Protein AF-A0A454CPF4-F1 (afdb_monomer_lite)

InterPro domains:
  IPR003869 Polysaccharide biosynthesis protein, CapD-like domain [PF02719] (1-145)
  IPR036291 NAD(P)-binding domain superfamily [SSF51735] (8-129)
  IPR051203 Polysaccharide Synthase-Related Protein [PTHR43318] (1-144)

Secondary structure (DSSP, 8-state):
----GGGGSSHHHHHHHHIIIIIHHHHHHHHHHHTT-SEEEEEEEGGGSS-SSHHHHHHHHHHHHHHHHTTTSEEEEEEESEETT-TTSHHHHHHHHHHTTPPP---SS----EE-HHHHHHHHHHHHHH--TT-EE-----GGG--

Structure (mmCIF, N/CA/C/O backbone):
data_AF-A0A454CPF4-F1
#
_entry.id   AF-A0A454CPF4-F1
#
loop_
_atom_site.group_PDB
_atom_site.id
_atom_site.type_symbol
_atom_site.label_atom_id
_atom_site.label_alt_id
_atom_site.label_comp_id
_atom_site.label_asym_id
_atom_site.label_entity_id
_atom_site.label_seq_id
_atom_site.pdbx_PDB_ins_code
_atom_site.Cartn_x
_atom_site.Cartn_y
_atom_site.Cartn_z
_atom_site.occupancy
_atom_site.B_iso_or_equiv
_atom_site.auth_seq_id
_atom_site.auth_comp_id
_atom_site.auth_asym_id
_atom_site.auth_atom_id
_atom_site.pdbx_PDB_model_num
ATOM 1 N N . ALA A 1 1 ? 1.697 -6.447 1.297 1.00 86.25 1 ALA A N 1
ATOM 2 C CA . ALA A 1 1 ? 0.742 -6.067 0.232 1.00 86.25 1 ALA A CA 1
ATOM 3 C C . ALA A 1 1 ? 1.248 -6.553 -1.122 1.00 86.25 1 ALA A C 1
ATOM 5 O O . ALA A 1 1 ? 2.451 -6.476 -1.365 1.00 86.25 1 ALA A O 1
ATOM 6 N N . LEU A 1 2 ? 0.360 -7.013 -2.005 1.00 88.69 2 LEU A N 1
ATOM 7 C CA . LEU A 1 2 ? 0.678 -7.155 -3.431 1.00 88.69 2 LEU A CA 1
ATOM 8 C C . LEU A 1 2 ? 0.500 -5.779 -4.086 1.00 88.69 2 LEU A C 1
ATOM 10 O O . LEU A 1 2 ? -0.602 -5.238 -4.096 1.00 88.69 2 LEU A O 1
ATOM 14 N N . LYS A 1 3 ? 1.607 -5.196 -4.568 1.00 85.88 3 LYS A N 1
ATOM 15 C CA . LYS A 1 3 ? 1.679 -3.786 -5.004 1.00 85.88 3 LYS A CA 1
ATOM 16 C C . LYS A 1 3 ? 1.918 -3.580 -6.502 1.00 85.88 3 LYS A C 1
ATOM 18 O O . LYS A 1 3 ? 1.866 -2.451 -6.981 1.00 85.88 3 LYS A O 1
ATOM 23 N N . HIS A 1 4 ? 2.236 -4.638 -7.245 1.00 86.88 4 HIS A N 1
ATOM 24 C CA . HIS A 1 4 ? 2.525 -4.517 -8.671 1.00 86.88 4 HIS A CA 1
ATOM 25 C C . HIS A 1 4 ? 1.242 -4.650 -9.489 1.00 86.88 4 HIS A C 1
ATOM 27 O O . HIS A 1 4 ? 0.570 -5.667 -9.397 1.00 86.88 4 HIS A O 1
ATOM 33 N N . VAL A 1 5 ? 0.959 -3.682 -10.363 1.00 85.38 5 VAL A N 1
ATOM 34 C CA . VAL A 1 5 ? -0.205 -3.714 -11.278 1.00 85.38 5 VAL A CA 1
ATOM 35 C C . VAL A 1 5 ? -0.201 -4.967 -12.166 1.00 85.38 5 VAL A C 1
ATOM 37 O O . VAL A 1 5 ? -1.233 -5.551 -12.452 1.00 85.38 5 VAL A O 1
ATOM 40 N N . ARG A 1 6 ? 0.979 -5.486 -12.524 1.00 89.00 6 ARG A N 1
ATOM 41 C CA . ARG A 1 6 ? 1.099 -6.746 -13.281 1.00 89.00 6 ARG A CA 1
ATOM 42 C C . ARG A 1 6 ? 0.583 -7.989 -12.541 1.00 89.00 6 ARG A C 1
ATOM 44 O O . ARG A 1 6 ? 0.570 -9.058 -13.132 1.00 89.00 6 ARG A O 1
ATOM 51 N N . SER A 1 7 ? 0.240 -7.888 -11.260 1.00 89.94 7 SER A N 1
ATOM 52 C CA . SER A 1 7 ? -0.391 -8.978 -10.508 1.00 89.94 7 SER A CA 1
ATOM 53 C C . SER A 1 7 ? -1.854 -9.208 -10.913 1.00 89.94 7 SER A C 1
ATOM 55 O O . SER A 1 7 ? -2.468 -10.147 -10.431 1.00 89.94 7 SER A O 1
ATOM 57 N N . GLU A 1 8 ? -2.388 -8.389 -11.819 1.00 90.06 8 GLU A N 1
ATOM 58 C CA . GLU A 1 8 ? -3.730 -8.515 -12.406 1.00 90.06 8 GLU A CA 1
ATOM 59 C C . GLU A 1 8 ? -3.775 -9.468 -13.609 1.00 90.06 8 GLU A C 1
ATOM 61 O O . GLU A 1 8 ? -4.824 -9.661 -14.210 1.00 90.06 8 GLU A O 1
ATOM 66 N N . LYS A 1 9 ? -2.628 -10.047 -13.984 1.00 91.38 9 LYS A N 1
ATOM 67 C CA . LYS A 1 9 ? -2.467 -10.878 -15.184 1.00 91.38 9 LYS A CA 1
ATOM 68 C C . LYS A 1 9 ? -3.344 -12.125 -15.210 1.00 91.38 9 LYS A C 1
ATOM 70 O O . LYS A 1 9 ? -3.707 -12.572 -16.291 1.00 91.38 9 LYS A O 1
ATOM 75 N N . ASP A 1 10 ? -3.609 -12.715 -14.053 1.00 94.88 10 ASP A N 1
ATOM 76 C CA . ASP A 1 10 ? -4.309 -13.986 -13.938 1.00 94.88 10 ASP A CA 1
ATOM 77 C C . ASP A 1 10 ? -5.212 -13.992 -12.694 1.00 94.88 10 ASP A C 1
ATOM 79 O O . ASP A 1 10 ? -4.915 -13.305 -11.707 1.00 94.88 10 ASP A O 1
ATOM 83 N N . PRO A 1 11 ? -6.318 -14.757 -12.721 1.00 95.06 11 PRO A N 1
ATOM 84 C CA . PRO A 1 11 ? -7.296 -14.749 -11.639 1.00 95.06 11 PRO A CA 1
ATOM 85 C C . PRO A 1 11 ? -6.732 -15.275 -10.313 1.00 95.06 11 PRO A C 1
ATOM 87 O O . PRO A 1 11 ? -7.201 -14.863 -9.256 1.00 95.06 11 PRO A O 1
ATOM 90 N N . TYR A 1 12 ? -5.708 -16.134 -10.332 1.00 96.31 12 TYR A N 1
ATOM 91 C CA . TYR A 1 12 ? -5.127 -16.700 -9.114 1.00 96.31 12 TYR A CA 1
ATOM 92 C C . TYR A 1 12 ? -4.287 -15.661 -8.368 1.00 96.31 12 TYR A C 1
ATOM 94 O O . TYR A 1 12 ? -4.447 -15.463 -7.161 1.00 96.31 12 TYR A O 1
ATOM 102 N N . THR A 1 13 ? -3.424 -14.944 -9.089 1.00 95.69 13 THR A N 1
ATOM 103 C CA . THR A 1 13 ? -2.637 -13.843 -8.525 1.00 95.69 13 THR A CA 1
ATOM 104 C C . THR A 1 13 ? -3.537 -12.678 -8.118 1.00 95.69 13 THR A C 1
ATOM 106 O O . THR A 1 13 ? -3.285 -12.048 -7.086 1.00 95.69 13 THR A O 1
ATOM 109 N N . LEU A 1 14 ? -4.609 -12.419 -8.873 1.00 95.19 14 LEU A N 1
ATOM 110 C CA . LEU A 1 14 ? -5.601 -11.409 -8.519 1.00 95.19 14 LEU A CA 1
ATOM 111 C C . LEU A 1 14 ? -6.343 -11.778 -7.227 1.00 95.19 14 LEU A C 1
ATOM 113 O O . LEU A 1 14 ? -6.442 -10.943 -6.331 1.00 95.19 14 LEU A O 1
ATOM 117 N N . MET A 1 15 ? -6.787 -13.028 -7.075 1.00 96.81 15 MET A N 1
ATOM 118 C CA . MET A 1 15 ? -7.417 -13.485 -5.834 1.00 96.81 15 MET A CA 1
ATOM 119 C C . MET A 1 15 ? -6.451 -13.370 -4.651 1.00 96.81 15 MET A C 1
ATOM 121 O O . MET A 1 15 ? -6.788 -12.789 -3.623 1.00 96.81 15 MET A O 1
ATOM 125 N N . ARG A 1 16 ? -5.190 -13.777 -4.837 1.00 97.06 16 ARG A N 1
ATOM 126 C CA . ARG A 1 16 ? -4.142 -13.587 -3.824 1.00 97.06 16 ARG A CA 1
ATOM 127 C C . ARG A 1 16 ? -3.937 -12.112 -3.463 1.00 97.06 16 ARG A C 1
ATOM 129 O O . ARG A 1 16 ? -3.615 -11.795 -2.318 1.00 97.06 16 ARG A O 1
ATOM 136 N N . MET A 1 17 ? -4.082 -11.193 -4.420 1.00 95.44 17 MET A N 1
ATOM 137 C CA . MET A 1 17 ? -4.021 -9.756 -4.147 1.00 95.44 17 MET A CA 1
ATOM 138 C C . MET A 1 17 ? -5.171 -9.322 -3.238 1.00 95.44 17 MET A C 1
ATOM 140 O O . MET A 1 17 ? -4.923 -8.566 -2.300 1.00 95.44 17 MET A O 1
ATOM 144 N N . ILE A 1 18 ? -6.387 -9.818 -3.477 1.00 96.38 18 ILE A N 1
ATOM 145 C CA . ILE A 1 18 ? -7.556 -9.555 -2.629 1.00 96.38 18 ILE A CA 1
ATOM 146 C C . ILE A 1 18 ? -7.331 -10.131 -1.225 1.00 96.38 18 ILE A C 1
ATOM 148 O O . ILE A 1 18 ? -7.484 -9.401 -0.246 1.00 96.38 18 ILE A O 1
ATOM 152 N N . ASP A 1 19 ? -6.858 -11.373 -1.111 1.00 97.44 19 ASP A N 1
ATOM 153 C CA . ASP A 1 19 ? -6.552 -11.999 0.180 1.00 97.44 19 ASP A CA 1
ATOM 154 C C . ASP A 1 19 ? -5.544 -11.187 0.989 1.00 97.44 19 ASP A C 1
ATOM 156 O O . ASP A 1 19 ? -5.749 -10.900 2.168 1.00 97.44 19 ASP A O 1
ATOM 160 N N . VAL A 1 20 ? -4.445 -10.778 0.354 1.00 96.44 20 VAL A N 1
ATOM 161 C CA . VAL A 1 20 ? -3.361 -10.072 1.040 1.00 96.44 20 VAL A CA 1
ATOM 162 C C . VAL A 1 20 ? -3.719 -8.623 1.345 1.00 96.44 20 VAL A C 1
ATOM 164 O O . VAL A 1 20 ? -3.353 -8.132 2.411 1.00 96.44 20 VAL A O 1
ATOM 167 N N . ASN A 1 21 ? -4.361 -7.912 0.418 1.00 95.00 21 ASN A N 1
ATOM 168 C CA . ASN A 1 21 ? -4.622 -6.485 0.584 1.00 95.00 21 ASN A CA 1
ATOM 169 C C . ASN A 1 21 ? -5.904 -6.222 1.384 1.00 95.00 21 ASN A C 1
ATOM 171 O O . ASN A 1 21 ? -5.925 -5.256 2.141 1.00 95.00 21 ASN A O 1
ATOM 175 N N . VAL A 1 22 ? -6.939 -7.056 1.243 1.00 95.88 22 VAL A N 1
ATOM 176 C CA . VAL A 1 22 ? -8.258 -6.850 1.863 1.00 95.88 22 VAL A CA 1
ATOM 177 C C . VAL A 1 22 ? -8.456 -7.770 3.067 1.00 95.88 22 VAL A C 1
ATOM 179 O O . VAL A 1 22 ? -8.482 -7.286 4.197 1.00 95.88 22 VAL A O 1
ATOM 182 N N . PHE A 1 23 ? -8.556 -9.087 2.856 1.00 97.50 23 PHE A N 1
ATOM 183 C CA . PHE A 1 23 ? -8.981 -10.011 3.916 1.00 97.50 23 PHE A CA 1
ATOM 184 C C . PHE A 1 23 ? -7.970 -10.122 5.057 1.00 97.50 23 PHE A C 1
ATOM 186 O O . PHE A 1 23 ? -8.347 -10.082 6.227 1.00 97.50 23 PHE A O 1
ATOM 193 N N . ASN A 1 24 ? -6.677 -10.200 4.743 1.00 97.81 24 ASN A N 1
ATOM 194 C CA . ASN A 1 24 ? -5.640 -10.215 5.769 1.00 97.81 24 ASN A CA 1
ATOM 195 C C . ASN A 1 24 ? -5.618 -8.919 6.576 1.00 97.81 24 ASN A C 1
ATOM 197 O O . ASN A 1 24 ? -5.398 -8.994 7.777 1.00 97.81 24 ASN A O 1
ATOM 201 N N . THR A 1 25 ? -5.891 -7.773 5.946 1.00 96.56 25 THR A N 1
ATOM 202 C CA . THR A 1 25 ? -5.959 -6.482 6.639 1.00 96.56 25 THR A CA 1
ATOM 203 C C . THR A 1 25 ? -7.139 -6.442 7.611 1.00 96.56 25 THR A C 1
ATOM 205 O O . THR A 1 25 ? -6.956 -6.077 8.766 1.00 96.56 25 THR A O 1
ATOM 208 N N . ASP A 1 26 ? -8.336 -6.863 7.188 1.00 97.19 26 ASP A N 1
ATOM 209 C CA . ASP A 1 26 ? -9.514 -6.929 8.071 1.00 97.19 26 ASP A CA 1
ATOM 210 C C . ASP A 1 26 ? -9.283 -7.888 9.252 1.00 97.19 26 ASP A C 1
ATOM 212 O O . ASP A 1 26 ? -9.590 -7.559 10.400 1.00 97.19 26 ASP A O 1
ATOM 216 N N . LYS A 1 2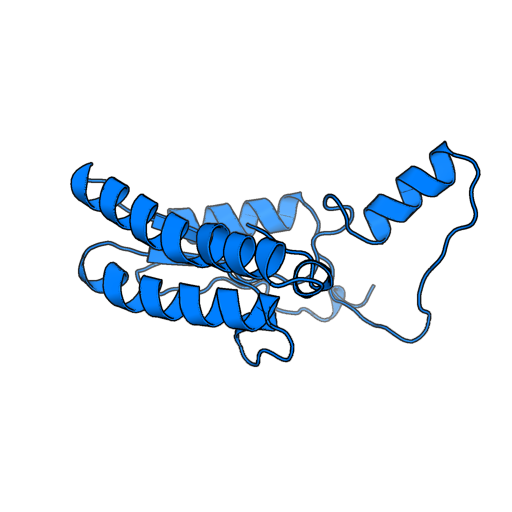7 ? -8.659 -9.041 8.979 1.00 98.00 27 LYS A N 1
ATOM 217 C CA . LYS A 1 27 ? -8.310 -10.043 9.990 1.00 98.00 27 LYS A CA 1
ATOM 218 C C . LYS A 1 27 ? -7.315 -9.509 11.021 1.00 98.00 27 LYS A C 1
ATOM 220 O O . LYS A 1 27 ? -7.547 -9.672 12.214 1.00 98.00 27 LYS A O 1
ATOM 225 N N . THR A 1 28 ? -6.221 -8.875 10.595 1.00 98.00 28 THR A N 1
ATOM 226 C CA . THR A 1 28 ? -5.208 -8.351 11.527 1.00 98.00 28 THR A CA 1
ATOM 227 C C . THR A 1 28 ? -5.729 -7.173 12.339 1.00 98.00 28 THR A C 1
ATOM 229 O O . THR A 1 28 ? -5.334 -7.021 13.494 1.00 98.00 28 THR A O 1
ATOM 232 N N . ILE A 1 29 ? -6.645 -6.368 11.788 1.00 97.12 29 ILE A N 1
ATOM 233 C CA . ILE A 1 29 ? -7.341 -5.335 12.564 1.00 97.12 29 ILE A CA 1
ATOM 234 C C . ILE A 1 29 ? -8.211 -5.980 13.643 1.00 97.12 29 ILE A C 1
ATOM 236 O O . ILE A 1 29 ? -8.112 -5.584 14.800 1.00 97.12 29 ILE A O 1
ATOM 240 N N . GLN A 1 30 ? -9.008 -7.001 13.301 1.00 97.62 30 GLN A N 1
ATOM 241 C CA . GLN A 1 30 ? -9.825 -7.701 14.297 1.00 97.62 30 GLN A CA 1
ATOM 242 C C . GLN A 1 30 ? -8.962 -8.293 15.416 1.00 97.62 30 GLN A C 1
ATOM 244 O O . GLN A 1 30 ? -9.221 -8.041 16.582 1.00 97.62 30 GLN A O 1
ATOM 249 N N . GLN A 1 31 ? -7.874 -8.979 15.064 1.00 98.31 31 GLN A N 1
ATOM 250 C CA . GLN A 1 31 ? -6.935 -9.529 16.046 1.00 98.31 31 GLN A CA 1
ATOM 251 C C . GLN A 1 31 ? -6.302 -8.444 16.931 1.00 98.31 31 GLN A C 1
ATOM 253 O O . GLN A 1 31 ? -6.052 -8.674 18.109 1.00 98.31 31 GLN A O 1
ATOM 258 N N . SER A 1 32 ? -6.053 -7.254 16.377 1.00 98.06 32 SER A N 1
ATOM 259 C CA . SER A 1 32 ? -5.538 -6.115 17.143 1.00 98.06 32 SER A CA 1
ATOM 260 C C . SER A 1 32 ? -6.580 -5.581 18.132 1.00 98.06 32 SER A C 1
ATOM 262 O O . SER A 1 32 ? -6.215 -5.211 19.246 1.00 98.06 32 SER A O 1
ATOM 264 N N . ILE A 1 33 ? -7.861 -5.548 17.740 1.00 97.25 33 ILE A N 1
ATOM 265 C CA . ILE A 1 33 ? -8.987 -5.189 18.618 1.00 97.25 33 ILE A CA 1
ATOM 266 C C . ILE A 1 33 ? -9.086 -6.197 19.763 1.00 97.25 33 ILE A C 1
ATOM 268 O O . ILE A 1 33 ? -9.085 -5.799 20.925 1.00 97.25 33 ILE A O 1
ATOM 272 N N . ASP A 1 34 ? -9.084 -7.490 19.439 1.00 97.81 34 ASP A N 1
ATOM 273 C CA . ASP A 1 34 ? -9.205 -8.574 20.419 1.00 97.81 34 ASP A CA 1
ATOM 274 C C . ASP A 1 34 ? -8.037 -8.570 21.425 1.00 97.81 34 ASP A C 1
ATOM 276 O O . ASP A 1 34 ? -8.216 -8.885 22.600 1.00 97.81 34 ASP A O 1
ATOM 280 N N . ALA A 1 35 ? -6.841 -8.165 20.984 1.00 98.06 35 ALA A N 1
ATOM 281 C CA . ALA A 1 35 ? -5.652 -8.031 21.825 1.00 98.06 35 ALA A CA 1
ATOM 282 C C . ALA A 1 35 ? -5.582 -6.712 22.625 1.00 98.06 35 ALA A C 1
ATOM 284 O O . ALA A 1 35 ? -4.614 -6.494 23.354 1.00 98.06 35 ALA A O 1
ATOM 285 N N . GLY A 1 36 ? -6.560 -5.811 22.483 1.00 96.50 36 GLY A N 1
ATOM 286 C CA . GLY A 1 36 ? -6.572 -4.524 23.183 1.00 96.50 36 GLY A CA 1
ATOM 287 C C . GLY A 1 36 ? -5.500 -3.539 22.702 1.00 96.50 36 GLY A C 1
ATOM 288 O O . GLY A 1 36 ? -5.047 -2.686 23.472 1.00 96.50 36 GLY A O 1
ATOM 289 N N . ALA A 1 37 ? -5.059 -3.641 21.443 1.00 97.50 37 ALA A N 1
ATOM 290 C CA . ALA A 1 37 ? -4.158 -2.650 20.866 1.00 97.50 37 ALA A CA 1
ATOM 291 C C . ALA A 1 37 ? -4.837 -1.270 20.834 1.00 97.50 37 ALA A C 1
ATOM 293 O O . ALA A 1 37 ? -6.047 -1.148 20.670 1.00 97.50 37 ALA A O 1
ATOM 294 N N . LYS A 1 38 ? -4.051 -0.201 20.977 1.00 95.69 38 LYS A N 1
ATOM 295 C CA . LYS A 1 38 ? -4.600 1.166 21.029 1.00 95.69 38 LYS A CA 1
ATOM 296 C C . LYS A 1 38 ? -4.856 1.760 19.649 1.00 95.69 38 LYS A C 1
ATOM 298 O O . LYS A 1 38 ? -5.681 2.658 19.508 1.00 95.69 38 LYS A O 1
ATOM 303 N N . LYS A 1 39 ? -4.108 1.302 18.645 1.00 95.94 39 LYS A N 1
ATOM 304 C CA . LYS A 1 39 ? -4.117 1.894 17.313 1.00 95.94 39 LYS A CA 1
ATOM 305 C C . LYS A 1 39 ? -3.650 0.909 16.257 1.00 95.94 39 LYS A C 1
ATOM 307 O O . LYS A 1 39 ? -2.732 0.127 16.499 1.00 95.94 39 LYS A O 1
ATOM 312 N N . TYR A 1 40 ? -4.242 1.014 15.075 1.00 97.56 40 TYR A N 1
ATOM 313 C CA . TYR A 1 40 ? -3.806 0.306 13.883 1.00 97.56 40 TYR A CA 1
ATOM 314 C C . TYR A 1 40 ? -3.360 1.300 12.814 1.00 97.56 40 TYR A C 1
ATOM 316 O O . TYR A 1 40 ? -4.066 2.255 12.494 1.00 97.56 40 TYR A O 1
ATOM 324 N N . PHE A 1 41 ? -2.188 1.061 12.237 1.00 96.56 41 PHE A N 1
ATOM 325 C CA . PHE A 1 41 ? -1.662 1.850 11.131 1.00 96.56 41 PHE A CA 1
ATOM 326 C C . PHE A 1 41 ? -1.569 0.987 9.875 1.00 96.56 41 PHE A C 1
ATOM 328 O O . PHE A 1 41 ? -1.099 -0.152 9.927 1.00 96.56 41 PHE A O 1
ATOM 335 N N . CYS A 1 42 ? -1.959 1.536 8.723 1.00 93.44 42 CYS A N 1
ATOM 336 C CA . CYS A 1 42 ? -1.653 0.893 7.450 1.00 93.44 42 CYS A CA 1
ATOM 337 C C . CYS A 1 42 ? -1.382 1.874 6.309 1.00 93.44 42 CYS A C 1
ATOM 339 O O . CYS A 1 42 ? -1.744 3.049 6.338 1.00 93.44 42 CYS A O 1
ATOM 341 N N . VAL A 1 43 ? -0.748 1.355 5.259 1.00 89.94 43 VAL A N 1
ATOM 342 C CA . VAL A 1 43 ? -0.396 2.131 4.071 1.00 89.94 43 VAL A CA 1
ATOM 343 C C . VAL A 1 43 ? -1.471 1.973 2.995 1.00 89.94 43 VAL A C 1
ATOM 345 O O . VAL A 1 43 ? -1.733 0.863 2.498 1.00 89.94 43 VAL A O 1
ATOM 348 N N . SER A 1 44 ? -2.041 3.110 2.597 1.00 81.31 44 SER A N 1
ATOM 349 C CA . SER A 1 44 ? -2.835 3.240 1.377 1.00 81.31 44 SER A CA 1
ATOM 350 C C . SER A 1 44 ? -1.975 3.814 0.240 1.00 81.31 44 SER A C 1
ATOM 352 O O . SER A 1 44 ? -0.766 3.984 0.366 1.00 81.31 44 SER A O 1
ATOM 354 N N . THR A 1 45 ? -2.568 4.061 -0.920 1.00 72.38 45 THR A N 1
ATOM 355 C CA . THR A 1 45 ? -1.868 4.525 -2.124 1.00 72.38 45 THR A CA 1
ATOM 356 C C . THR A 1 45 ? -2.651 5.649 -2.778 1.00 72.38 45 THR A C 1
ATOM 358 O O . THR A 1 45 ? -3.878 5.688 -2.717 1.00 72.38 45 THR A O 1
ATOM 361 N N . ASP A 1 46 ? -1.925 6.560 -3.423 1.00 67.50 46 ASP A N 1
ATOM 362 C CA . ASP A 1 46 ? -2.448 7.544 -4.379 1.00 67.50 46 ASP A CA 1
ATOM 363 C C . ASP A 1 46 ? -3.488 6.945 -5.347 1.00 67.50 46 ASP A C 1
ATOM 365 O O . ASP A 1 46 ? -4.538 7.533 -5.592 1.00 67.50 46 ASP A O 1
ATOM 369 N N . LYS A 1 47 ? -3.246 5.714 -5.807 1.00 67.62 47 LYS A N 1
ATOM 370 C CA . LYS A 1 47 ? -4.102 4.963 -6.737 1.00 67.62 47 LYS A CA 1
ATOM 371 C C . LYS A 1 47 ? -5.449 4.520 -6.156 1.00 67.62 47 LYS A C 1
ATOM 373 O O . LYS A 1 47 ? -6.277 4.032 -6.915 1.00 67.62 47 LYS A O 1
ATOM 378 N N . ALA A 1 48 ? -5.678 4.658 -4.850 1.00 65.62 48 ALA A N 1
ATOM 379 C CA . ALA A 1 48 ? -6.962 4.329 -4.232 1.00 65.62 48 ALA A CA 1
ATOM 380 C C . ALA A 1 48 ? -7.998 5.454 -4.398 1.00 65.62 48 ALA A C 1
ATOM 382 O O . ALA A 1 48 ? -9.191 5.184 -4.316 1.00 65.62 48 ALA A O 1
ATOM 383 N N . ALA A 1 49 ? -7.565 6.698 -4.652 1.00 68.69 49 ALA A N 1
ATOM 384 C CA . ALA A 1 49 ? -8.474 7.838 -4.783 1.00 68.69 49 ALA A CA 1
ATOM 385 C C . ALA A 1 49 ? -9.379 7.729 -6.023 1.00 68.69 49 ALA A C 1
ATOM 387 O O . ALA A 1 49 ? -10.584 7.909 -5.906 1.00 68.69 49 ALA A O 1
ATOM 388 N N . ASN A 1 50 ? -8.802 7.382 -7.179 1.00 75.50 50 ASN A N 1
ATOM 389 C CA . ASN A 1 50 ? -9.506 7.089 -8.431 1.00 75.50 50 ASN A CA 1
ATOM 390 C C . ASN A 1 50 ? -8.813 5.900 -9.117 1.00 75.50 50 ASN A C 1
ATOM 392 O O . ASN A 1 50 ? -7.859 6.096 -9.879 1.00 75.50 50 ASN A O 1
ATOM 396 N N . PRO A 1 51 ? -9.206 4.657 -8.795 1.00 81.31 51 PRO A N 1
ATOM 397 C CA . PRO A 1 51 ? -8.498 3.483 -9.277 1.00 81.31 51 PRO A CA 1
ATOM 398 C C . PRO A 1 51 ? -8.740 3.256 -10.771 1.00 81.31 51 PRO A C 1
ATOM 400 O O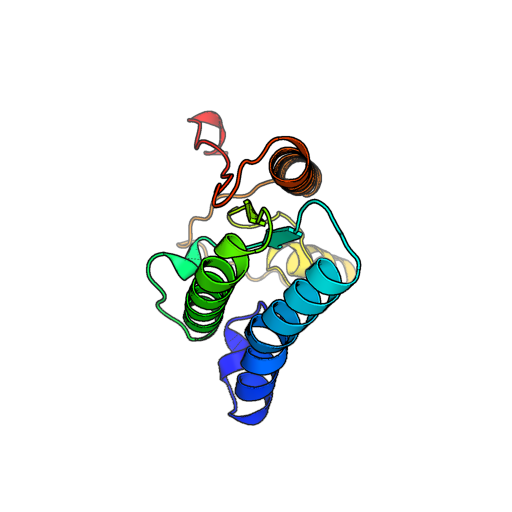 . PRO A 1 51 ? -9.868 3.070 -11.210 1.00 81.31 51 PRO A O 1
ATOM 403 N N . VAL A 1 52 ? -7.652 3.209 -11.540 1.00 87.31 52 VAL A N 1
ATOM 404 C CA . VAL A 1 52 ? -7.645 2.833 -12.971 1.00 87.31 52 VAL A CA 1
ATOM 405 C C . VAL A 1 52 ? -7.150 1.398 -13.205 1.00 87.31 52 VAL A C 1
ATOM 407 O O . VAL A 1 52 ? -6.976 0.975 -14.342 1.00 87.31 52 VAL A O 1
ATOM 410 N N . ASN A 1 53 ? -6.855 0.662 -12.129 1.00 89.25 53 ASN A N 1
ATOM 411 C CA . ASN A 1 53 ? -6.386 -0.725 -12.146 1.00 89.25 53 ASN A CA 1
ATOM 412 C C . ASN A 1 53 ? -6.862 -1.479 -10.892 1.00 89.25 53 ASN A C 1
ATOM 414 O O . ASN A 1 53 ? -7.230 -0.852 -9.889 1.00 89.25 53 ASN A O 1
ATOM 418 N N . MET A 1 54 ? -6.858 -2.814 -10.933 1.00 92.31 54 MET A N 1
ATOM 419 C CA . MET A 1 54 ? -7.359 -3.639 -9.827 1.00 92.31 54 MET A CA 1
ATOM 420 C C . MET A 1 54 ? -6.491 -3.538 -8.570 1.00 92.31 54 MET A C 1
ATOM 422 O O . MET A 1 54 ? -7.009 -3.690 -7.467 1.00 92.31 54 MET A O 1
ATOM 426 N N . MET A 1 55 ? -5.196 -3.229 -8.684 1.00 90.31 55 MET A N 1
ATOM 427 C CA . MET A 1 55 ? -4.349 -2.963 -7.519 1.00 90.31 55 MET A CA 1
ATOM 428 C C . MET A 1 55 ? -4.877 -1.759 -6.733 1.00 90.31 55 MET A C 1
ATOM 430 O O . MET A 1 55 ? -5.103 -1.866 -5.524 1.00 90.31 55 MET A O 1
ATOM 434 N N . GLY A 1 56 ? -5.168 -0.653 -7.422 1.00 90.44 56 GLY A N 1
ATOM 435 C CA . GLY A 1 56 ? -5.825 0.518 -6.845 1.00 90.44 56 GLY A CA 1
ATOM 436 C C . GLY A 1 56 ? -7.215 0.193 -6.298 1.00 90.44 56 GLY A C 1
ATOM 437 O O . GLY A 1 56 ? -7.530 0.579 -5.172 1.00 90.44 56 GLY A O 1
ATOM 438 N N . ALA A 1 57 ? -8.019 -0.579 -7.038 1.00 92.31 57 ALA A N 1
ATOM 439 C CA . ALA A 1 57 ? -9.355 -0.985 -6.599 1.00 92.31 57 ALA A CA 1
ATOM 440 C C . ALA A 1 57 ? -9.309 -1.846 -5.323 1.00 92.31 57 ALA A C 1
ATOM 442 O O . ALA A 1 57 ? -10.063 -1.593 -4.388 1.00 92.31 57 ALA A O 1
ATOM 443 N N . SER A 1 58 ? -8.368 -2.792 -5.221 1.00 93.69 58 SER A N 1
ATOM 444 C CA . SER A 1 58 ? -8.173 -3.621 -4.021 1.00 93.69 58 SER A CA 1
ATOM 445 C C . SER A 1 58 ? -7.856 -2.770 -2.790 1.00 93.69 58 SER A C 1
ATOM 447 O O . SER A 1 58 ? -8.341 -3.041 -1.694 1.00 93.69 58 SER A O 1
ATOM 449 N N . LYS A 1 59 ? -7.086 -1.691 -2.974 1.00 91.44 59 LYS A N 1
ATOM 450 C CA . LYS A 1 59 ? -6.761 -0.732 -1.917 1.00 91.44 59 LYS A CA 1
ATOM 451 C C . LYS A 1 59 ? -7.945 0.154 -1.557 1.00 91.44 59 LYS A C 1
ATOM 453 O O . LYS A 1 59 ? -8.145 0.422 -0.377 1.00 91.44 59 LYS A O 1
ATOM 458 N N . ARG A 1 60 ? -8.766 0.540 -2.533 1.00 91.56 60 ARG A N 1
ATOM 459 C CA . ARG A 1 60 ? -10.015 1.258 -2.275 1.00 91.56 60 ARG A CA 1
ATOM 460 C C . ARG A 1 60 ? -11.012 0.406 -1.487 1.00 91.56 60 ARG A C 1
ATOM 462 O O . ARG A 1 60 ? -11.612 0.900 -0.540 1.00 91.56 60 ARG A O 1
ATOM 469 N N . ILE A 1 61 ? -11.140 -0.876 -1.823 1.00 94.12 61 ILE A N 1
ATOM 470 C CA . ILE A 1 61 ? -11.957 -1.826 -1.059 1.00 94.12 61 ILE A CA 1
ATOM 471 C C . ILE A 1 61 ? -11.387 -1.982 0.355 1.00 94.12 61 ILE A C 1
ATOM 473 O O . ILE A 1 61 ? -12.126 -1.849 1.323 1.00 94.12 61 ILE A O 1
ATOM 477 N N . MET A 1 62 ? -10.072 -2.179 0.499 1.00 94.56 62 MET A N 1
ATOM 478 C CA . MET A 1 62 ? -9.403 -2.220 1.806 1.00 94.56 62 MET A CA 1
ATOM 479 C C . MET A 1 62 ? -9.740 -0.980 2.659 1.00 94.56 62 MET A C 1
ATOM 481 O O . MET A 1 62 ? -10.087 -1.140 3.825 1.00 94.56 62 MET A O 1
ATOM 485 N N . GLU A 1 63 ? -9.715 0.235 2.094 1.00 91.88 63 GLU A N 1
ATOM 486 C CA . GLU A 1 63 ? -10.122 1.462 2.805 1.00 91.88 63 GLU A CA 1
ATOM 487 C C . GLU A 1 63 ? -11.571 1.394 3.328 1.00 91.88 63 GLU A C 1
ATOM 489 O O . GLU A 1 63 ? -11.829 1.845 4.440 1.00 91.88 63 GLU A O 1
ATOM 494 N N . MET A 1 64 ? -12.510 0.790 2.589 1.00 93.38 64 MET A N 1
ATOM 495 C CA . MET A 1 64 ? -13.895 0.607 3.058 1.00 93.38 64 MET A CA 1
ATOM 496 C C . MET A 1 64 ? -13.971 -0.314 4.285 1.00 93.38 64 MET A C 1
ATOM 498 O O . MET A 1 64 ? -14.680 -0.012 5.245 1.00 93.38 64 MET A O 1
ATOM 502 N N . PHE A 1 65 ? -13.203 -1.408 4.292 1.00 95.44 65 PHE A N 1
ATOM 503 C CA . PHE A 1 65 ? -13.100 -2.296 5.457 1.00 95.44 65 PHE A CA 1
ATOM 504 C C . PHE A 1 65 ? -12.480 -1.581 6.663 1.00 95.44 65 PHE A C 1
ATOM 506 O O . PHE A 1 65 ? -12.955 -1.745 7.789 1.00 95.44 65 PHE A O 1
ATOM 513 N N . LEU A 1 66 ? -11.475 -0.733 6.428 1.00 94.25 66 LEU A N 1
ATOM 514 C CA . LEU A 1 66 ? -10.905 0.126 7.464 1.00 94.25 66 LEU A CA 1
ATOM 515 C C . LEU A 1 66 ? -11.947 1.075 8.054 1.00 94.25 66 LEU A C 1
ATOM 517 O O . LEU A 1 66 ? -12.001 1.212 9.271 1.00 94.25 66 LEU A O 1
ATOM 521 N N . MET A 1 67 ? -12.792 1.702 7.229 1.00 92.44 67 MET A N 1
ATOM 522 C CA . MET A 1 67 ? -13.838 2.600 7.734 1.00 92.44 67 MET A CA 1
ATOM 523 C C . MET A 1 67 ? -14.789 1.870 8.683 1.00 92.44 67 MET A C 1
ATOM 525 O O . MET A 1 67 ? -15.062 2.378 9.767 1.00 92.44 67 MET A O 1
ATOM 529 N N . ARG A 1 68 ? -15.195 0.641 8.349 1.00 96.12 68 ARG A N 1
ATOM 530 C CA . ARG A 1 68 ? -16.000 -0.197 9.248 1.00 96.12 68 ARG A CA 1
ATOM 531 C C . ARG A 1 68 ? -15.278 -0.488 10.568 1.00 96.12 68 ARG A C 1
ATOM 533 O O . ARG A 1 68 ? -15.856 -0.346 11.636 1.00 96.12 68 ARG A O 1
ATOM 540 N N . LYS A 1 69 ? -14.006 -0.895 10.521 1.00 96.00 69 LYS A N 1
ATOM 541 C CA . LYS A 1 69 ? -13.246 -1.233 11.740 1.00 96.00 69 LYS A CA 1
ATOM 542 C C . LYS A 1 69 ? -12.855 -0.016 12.579 1.00 96.00 69 LYS A C 1
ATOM 544 O O . LYS A 1 69 ? -12.666 -0.152 13.784 1.00 96.00 69 LYS A O 1
ATOM 549 N N . SER A 1 70 ? -12.786 1.165 11.969 1.00 96.00 70 SER A N 1
ATOM 550 C CA . SER A 1 70 ? -12.463 2.418 12.659 1.00 96.00 70 SER A CA 1
ATOM 551 C C . SER A 1 70 ? -13.497 2.819 13.718 1.00 96.00 70 SER A C 1
ATOM 553 O O . SER A 1 70 ? -13.220 3.665 14.559 1.00 96.00 70 SER A O 1
ATOM 555 N N . GLU A 1 71 ? -14.690 2.221 13.696 1.00 96.56 71 GLU A N 1
ATOM 556 C CA . GLU A 1 71 ? -15.708 2.405 14.738 1.00 96.56 71 GLU A CA 1
ATOM 557 C C . GLU A 1 71 ? -15.329 1.717 16.060 1.00 96.56 71 GLU A C 1
ATOM 559 O O . GLU A 1 71 ? -15.843 2.088 17.109 1.00 96.56 71 GLU A O 1
ATOM 564 N N . GLN A 1 72 ? -14.425 0.732 16.019 1.00 96.19 72 GLN A N 1
ATOM 565 C CA . GLN A 1 72 ? -14.030 -0.087 17.174 1.00 96.19 72 GLN A CA 1
ATOM 566 C C . GLN A 1 72 ? -12.602 0.206 17.656 1.00 96.19 72 GLN A C 1
ATOM 568 O O . GLN A 1 72 ? -12.253 -0.104 18.790 1.00 96.19 72 GLN A O 1
ATOM 573 N N . MET A 1 73 ? -11.761 0.785 16.798 1.00 95.88 73 MET A N 1
ATOM 574 C CA . MET A 1 73 ? -10.349 1.053 17.069 1.00 95.88 73 MET A CA 1
ATOM 575 C C . MET A 1 73 ? -9.897 2.297 16.312 1.00 95.88 73 MET A C 1
ATOM 577 O O . MET A 1 73 ? -10.343 2.538 15.195 1.00 95.88 73 MET A O 1
ATOM 581 N N . ALA A 1 74 ? -8.958 3.055 16.880 1.00 97.00 74 ALA A N 1
ATOM 582 C CA . ALA A 1 74 ? -8.320 4.146 16.158 1.00 97.00 74 ALA A CA 1
ATOM 583 C C . ALA A 1 74 ? -7.485 3.599 14.991 1.00 97.00 74 ALA A C 1
ATOM 585 O O . ALA A 1 74 ? -6.557 2.810 15.190 1.00 97.00 74 ALA A O 1
ATOM 586 N N . ILE A 1 75 ? -7.803 4.032 13.772 1.00 97.25 75 ILE A N 1
ATOM 587 C CA . ILE A 1 75 ? -7.081 3.641 12.562 1.00 97.25 75 ILE A CA 1
ATOM 588 C C . ILE A 1 75 ? -6.573 4.889 11.860 1.00 97.25 75 ILE A C 1
ATOM 590 O O . ILE A 1 75 ? -7.369 5.755 11.513 1.00 97.25 75 ILE A O 1
ATOM 594 N N . SER A 1 76 ? -5.273 4.954 11.585 1.00 96.44 76 SER A N 1
ATOM 595 C CA . SER A 1 76 ? -4.693 5.995 10.734 1.00 96.44 76 SER A CA 1
ATOM 596 C C . SER A 1 76 ? -3.982 5.388 9.532 1.00 96.44 76 SER A C 1
ATOM 598 O O . SER A 1 76 ? -3.603 4.209 9.513 1.00 96.44 76 SER A O 1
ATOM 600 N N . THR A 1 77 ? -3.816 6.196 8.490 1.00 94.44 77 THR A N 1
ATOM 601 C CA . THR A 1 77 ? -3.143 5.765 7.270 1.00 94.44 77 THR A CA 1
ATOM 602 C C . THR A 1 77 ? -2.126 6.781 6.784 1.00 94.44 77 THR A C 1
ATOM 604 O O . THR A 1 77 ? -2.160 7.961 7.139 1.00 94.44 77 THR A O 1
ATOM 607 N N . ALA A 1 78 ? -1.194 6.307 5.963 1.00 91.94 78 ALA A N 1
ATOM 608 C CA . ALA A 1 78 ? -0.319 7.159 5.175 1.00 91.94 78 ALA A CA 1
ATOM 609 C C . ALA A 1 78 ? -0.512 6.863 3.686 1.00 91.94 78 ALA A C 1
ATOM 611 O O . ALA A 1 78 ? -0.679 5.707 3.278 1.00 91.94 78 ALA A O 1
ATOM 612 N N . ARG A 1 79 ? -0.481 7.922 2.880 1.00 88.00 79 ARG A N 1
ATOM 613 C CA . ARG A 1 79 ? -0.561 7.896 1.427 1.00 88.00 79 ARG A CA 1
ATOM 614 C C . ARG A 1 79 ? 0.628 8.670 0.878 1.00 88.00 79 ARG A C 1
ATOM 616 O O . ARG A 1 79 ? 0.716 9.884 1.006 1.00 88.00 79 ARG A O 1
ATOM 623 N N . PHE A 1 80 ? 1.537 7.956 0.242 1.00 78.75 80 PHE A N 1
ATOM 624 C CA . PHE A 1 80 ? 2.679 8.545 -0.443 1.00 78.75 80 PHE A CA 1
ATOM 625 C C . PHE A 1 80 ? 2.791 7.965 -1.849 1.00 78.75 80 PHE A C 1
ATOM 627 O O . PHE A 1 80 ? 2.181 6.942 -2.172 1.00 78.75 80 PHE A O 1
ATOM 634 N N . ALA A 1 81 ? 3.517 8.691 -2.695 1.00 75.31 81 ALA A N 1
ATOM 635 C CA . ALA A 1 81 ? 3.734 8.353 -4.091 1.00 75.31 81 ALA A CA 1
ATOM 636 C C . ALA A 1 81 ? 4.794 7.242 -4.217 1.00 75.31 81 ALA A C 1
ATOM 638 O O . ALA A 1 81 ? 4.717 6.199 -3.562 1.00 75.31 81 ALA A O 1
ATOM 639 N N . ASN A 1 82 ? 5.795 7.434 -5.072 1.00 84.81 82 ASN A N 1
ATOM 640 C CA . ASN A 1 82 ? 6.828 6.437 -5.277 1.00 84.81 82 ASN A CA 1
ATOM 641 C C . ASN A 1 82 ? 7.929 6.591 -4.226 1.00 84.81 82 ASN A C 1
ATOM 643 O O . ASN A 1 82 ? 8.537 7.648 -4.108 1.00 84.81 82 ASN A O 1
ATOM 647 N N . VAL A 1 83 ? 8.252 5.513 -3.516 1.00 90.12 83 VAL A N 1
ATOM 648 C CA . VAL A 1 83 ? 9.473 5.472 -2.702 1.00 90.12 83 VAL A CA 1
ATOM 649 C C . VAL A 1 83 ? 10.647 5.138 -3.621 1.00 90.12 83 VAL A C 1
ATOM 651 O O . VAL A 1 83 ? 10.658 4.070 -4.254 1.00 90.12 83 VAL A O 1
ATOM 654 N N . ALA A 1 84 ? 11.605 6.058 -3.727 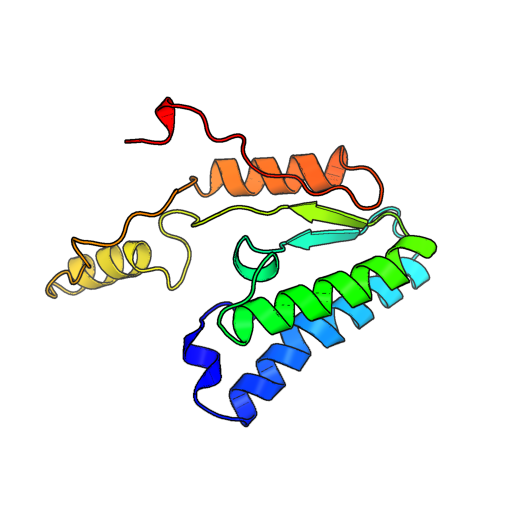1.00 90.69 84 ALA A N 1
ATOM 655 C CA . ALA A 1 84 ? 12.795 5.913 -4.555 1.00 90.69 84 ALA A CA 1
ATOM 656 C C . ALA A 1 84 ? 13.559 4.637 -4.174 1.00 90.69 84 ALA A C 1
ATOM 658 O O . ALA A 1 84 ? 13.700 4.311 -2.998 1.00 90.69 84 ALA A O 1
ATOM 659 N N . PHE A 1 85 ? 14.003 3.884 -5.185 1.00 92.06 85 PHE A N 1
ATOM 660 C CA . PHE A 1 85 ? 14.729 2.614 -5.030 1.00 92.06 85 PHE A CA 1
ATOM 661 C C . PHE A 1 85 ? 14.026 1.515 -4.216 1.00 92.06 85 PHE A C 1
ATOM 663 O O . PHE A 1 85 ? 14.641 0.495 -3.915 1.00 92.06 85 PHE A O 1
ATOM 670 N N . SER A 1 86 ? 12.729 1.652 -3.921 1.00 91.00 86 SER A N 1
ATOM 671 C CA . SER A 1 86 ? 11.974 0.589 -3.25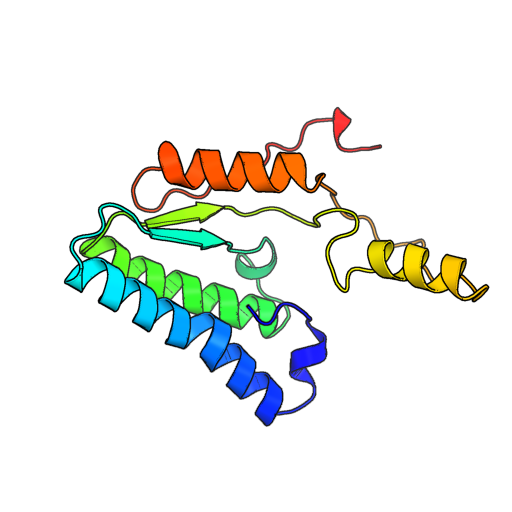0 1.00 91.00 86 SER A CA 1
ATOM 672 C C . SER A 1 86 ? 11.953 -0.709 -4.063 1.00 91.00 86 SER A C 1
ATOM 674 O O . SER A 1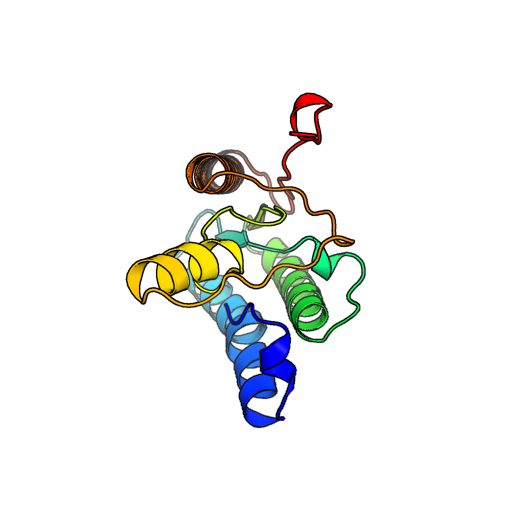 86 ? 11.968 -0.687 -5.298 1.00 91.00 86 SER A O 1
ATOM 676 N N . ASP A 1 87 ? 11.874 -1.851 -3.379 1.00 88.25 87 ASP A N 1
ATOM 677 C CA . ASP A 1 87 ? 11.971 -3.161 -4.025 1.00 88.25 87 ASP A CA 1
ATOM 678 C C . ASP A 1 87 ? 10.950 -3.355 -5.145 1.00 88.25 87 ASP A C 1
ATOM 680 O O . ASP A 1 87 ? 9.748 -3.091 -4.995 1.00 88.25 87 ASP A O 1
ATOM 684 N N . GLY A 1 88 ? 11.454 -3.827 -6.285 1.00 87.31 88 GLY A N 1
ATOM 685 C CA . GLY A 1 88 ? 10.677 -4.042 -7.502 1.00 87.31 88 GLY A CA 1
ATOM 686 C C . GLY A 1 88 ? 10.276 -2.763 -8.249 1.00 87.31 88 GLY A C 1
ATOM 687 O O . GLY A 1 88 ? 9.537 -2.860 -9.231 1.00 87.31 88 GLY A O 1
ATOM 688 N N . SER A 1 89 ? 10.730 -1.581 -7.816 1.00 92.25 89 SER A N 1
ATOM 689 C CA . SER A 1 89 ? 10.583 -0.335 -8.577 1.00 92.25 89 SER A CA 1
ATOM 690 C C . SER A 1 89 ? 11.512 -0.297 -9.796 1.00 92.25 89 SER A C 1
ATOM 692 O O . SER A 1 89 ? 12.471 -1.062 -9.904 1.00 92.25 89 SER A O 1
ATOM 694 N N . LEU A 1 90 ? 11.239 0.627 -10.719 1.00 93.50 90 LEU A N 1
ATOM 695 C CA . LEU A 1 90 ? 12.088 0.861 -11.887 1.00 93.50 90 LEU A CA 1
ATOM 696 C C . LEU A 1 90 ? 13.499 1.331 -11.482 1.00 93.50 90 LEU A C 1
ATOM 698 O O . LEU A 1 90 ? 14.475 0.809 -12.011 1.00 93.50 90 LEU A O 1
ATOM 702 N N . LEU A 1 91 ? 13.607 2.205 -10.470 1.00 93.88 91 LEU A N 1
ATOM 703 C CA . LEU A 1 91 ? 14.890 2.664 -9.916 1.00 93.88 91 LEU A CA 1
ATOM 704 C C . LEU A 1 91 ? 15.675 1.520 -9.257 1.00 93.88 91 LEU A C 1
ATOM 706 O O . LEU A 1 91 ? 16.874 1.388 -9.480 1.00 93.88 91 LEU A O 1
ATOM 710 N N . HIS A 1 92 ? 15.005 0.634 -8.510 1.00 95.00 92 HIS A N 1
ATOM 711 C CA . HIS A 1 92 ? 15.633 -0.606 -8.033 1.00 95.00 92 HIS A CA 1
ATOM 712 C C . HIS A 1 92 ? 16.128 -1.461 -9.214 1.00 95.00 92 HIS A C 1
ATOM 714 O O . HIS A 1 92 ? 17.221 -2.021 -9.182 1.00 95.00 92 HIS A O 1
ATOM 720 N N . GLY A 1 93 ? 15.349 -1.511 -10.298 1.00 95.94 93 GLY A N 1
ATOM 721 C CA . GLY A 1 93 ? 15.741 -2.140 -11.553 1.00 95.94 93 GLY A CA 1
ATOM 722 C C . GLY A 1 93 ? 17.048 -1.588 -12.122 1.00 95.94 93 GLY A C 1
ATOM 723 O O . GLY A 1 93 ? 17.856 -2.387 -12.584 1.00 95.94 93 GLY A O 1
ATOM 724 N N . PHE A 1 94 ? 17.296 -0.278 -12.048 1.00 97.00 94 PHE A N 1
ATOM 725 C CA . PHE A 1 94 ? 18.542 0.328 -12.532 1.00 97.00 94 PHE A CA 1
ATOM 726 C C . PHE A 1 94 ? 19.767 -0.242 -11.822 1.00 97.00 94 PHE A C 1
ATOM 728 O O . PHE A 1 94 ? 20.688 -0.697 -12.499 1.00 97.00 94 PHE A O 1
ATOM 735 N N . ASN A 1 95 ? 19.737 -0.331 -10.489 1.00 95.56 95 ASN A N 1
ATOM 736 C CA . ASN A 1 95 ? 20.823 -0.932 -9.706 1.00 95.56 95 ASN A CA 1
ATOM 737 C C . ASN A 1 95 ? 21.105 -2.371 -10.167 1.00 95.56 95 ASN A C 1
ATOM 739 O O . ASN A 1 95 ? 22.248 -2.732 -10.448 1.00 95.56 95 ASN A O 1
ATOM 743 N N . GLN A 1 96 ? 20.044 -3.165 -10.351 1.00 96.88 96 GLN A N 1
ATOM 744 C CA . GLN A 1 96 ? 20.154 -4.551 -10.815 1.00 96.88 96 GLN A CA 1
ATOM 745 C C . GLN A 1 96 ? 20.697 -4.661 -12.247 1.00 96.88 96 GLN A C 1
ATOM 747 O O . GLN A 1 96 ? 21.387 -5.629 -12.568 1.00 96.88 96 GLN A O 1
ATOM 752 N N . ARG A 1 97 ? 20.370 -3.710 -13.132 1.00 97.62 97 ARG A N 1
ATOM 753 C CA . ARG A 1 97 ? 20.893 -3.676 -14.507 1.00 97.62 97 ARG A CA 1
ATOM 754 C C . ARG A 1 97 ? 22.371 -3.302 -14.518 1.00 97.62 97 ARG A C 1
ATOM 756 O O . ARG A 1 97 ? 23.145 -4.010 -15.153 1.00 97.62 97 ARG A O 1
ATOM 763 N N . ILE A 1 98 ? 22.766 -2.274 -13.765 1.00 97.44 98 ILE A N 1
ATOM 764 C CA . ILE A 1 98 ? 24.162 -1.827 -13.646 1.00 97.44 98 ILE A CA 1
ATOM 765 C C . ILE A 1 98 ? 25.038 -2.963 -13.112 1.00 97.44 98 ILE A C 1
ATOM 767 O O . ILE A 1 98 ? 26.043 -3.304 -13.735 1.00 97.44 98 ILE A O 1
ATOM 771 N N . GLN A 1 99 ? 24.617 -3.621 -12.027 1.00 97.50 99 GLN A N 1
ATOM 772 C CA . GLN A 1 99 ? 25.350 -4.749 -11.445 1.00 97.50 99 GLN A CA 1
ATOM 773 C C . GLN A 1 99 ? 25.547 -5.897 -12.449 1.00 97.50 99 GLN A C 1
ATOM 775 O O . GLN A 1 99 ? 26.579 -6.564 -12.448 1.00 97.50 99 GLN A O 1
ATOM 780 N N . LYS A 1 100 ? 24.569 -6.114 -13.334 1.00 97.88 100 LYS A N 1
ATOM 781 C CA . LYS A 1 100 ? 24.601 -7.154 -14.372 1.00 97.88 100 LYS A CA 1
ATOM 782 C C . LYS A 1 100 ? 25.192 -6.680 -15.701 1.00 97.88 100 LYS A C 1
ATOM 784 O O . LYS A 1 100 ? 25.183 -7.458 -16.651 1.00 97.88 100 LYS A O 1
ATOM 789 N N . ARG A 1 101 ? 25.672 -5.432 -15.792 1.00 97.94 101 ARG A N 1
ATOM 790 C CA . ARG A 1 101 ? 26.136 -4.791 -17.038 1.00 97.94 101 ARG A CA 1
ATOM 791 C C . ARG A 1 101 ? 25.104 -4.887 -18.173 1.00 97.94 101 ARG A C 1
ATOM 793 O O . ARG A 1 101 ? 25.436 -5.173 -19.318 1.00 97.94 101 ARG A O 1
ATOM 800 N N . GLN A 1 102 ? 23.833 -4.688 -17.834 1.00 98.25 102 GLN A N 1
ATOM 801 C CA . GLN A 1 102 ? 22.698 -4.728 -18.756 1.00 98.25 102 GLN A CA 1
ATOM 802 C C . GLN A 1 102 ? 22.218 -3.307 -19.096 1.00 98.25 102 GLN A C 1
ATOM 804 O O . GLN A 1 102 ? 22.380 -2.405 -18.271 1.00 98.25 102 GLN A O 1
ATOM 809 N N . PRO A 1 103 ? 21.578 -3.098 -20.262 1.00 98.06 103 PRO A N 1
ATOM 810 C CA . PRO A 1 103 ? 21.011 -1.802 -20.624 1.00 98.06 103 PRO A CA 1
ATOM 811 C C . PRO A 1 103 ? 19.988 -1.289 -19.603 1.00 98.06 103 PRO A C 1
ATOM 813 O O . PRO A 1 103 ? 19.215 -2.060 -19.021 1.00 98.06 103 PRO A O 1
ATOM 816 N N . ILE A 1 104 ? 19.965 0.030 -19.417 1.00 97.44 104 ILE A N 1
ATOM 817 C CA . ILE A 1 104 ? 18.960 0.728 -18.614 1.00 97.44 104 ILE A CA 1
ATOM 818 C C . ILE A 1 104 ? 17.749 1.027 -19.503 1.00 97.44 104 ILE A C 1
ATOM 820 O O . ILE A 1 104 ? 17.900 1.520 -20.616 1.00 97.44 104 ILE A O 1
ATOM 824 N N . VAL A 1 105 ? 16.546 0.733 -19.004 1.00 96.00 105 VAL A N 1
ATOM 825 C CA . VAL A 1 105 ? 15.280 0.994 -19.703 1.00 96.00 105 VAL A CA 1
ATOM 826 C C . VAL A 1 105 ? 14.426 1.912 -18.841 1.00 96.00 105 VAL A C 1
ATOM 828 O O . VAL A 1 105 ? 14.089 1.552 -17.712 1.00 96.00 105 VAL A O 1
ATOM 831 N N . ALA A 1 106 ? 14.067 3.077 -19.375 1.00 95.56 106 ALA A N 1
ATOM 832 C CA . ALA A 1 106 ? 13.257 4.073 -18.688 1.00 95.56 106 ALA A CA 1
ATOM 833 C C . ALA A 1 106 ? 12.329 4.801 -19.676 1.00 95.56 106 ALA A C 1
ATOM 835 O O . ALA A 1 106 ? 12.762 5.098 -20.790 1.00 95.56 106 ALA A O 1
ATOM 836 N N . PRO A 1 107 ? 11.077 5.097 -19.292 1.00 95.00 107 PRO A N 1
ATOM 837 C CA . PRO A 1 107 ? 10.218 6.000 -20.054 1.00 95.00 107 PRO A CA 1
ATOM 838 C C . PRO A 1 107 ? 10.741 7.441 -19.960 1.00 95.00 107 PRO A C 1
ATOM 840 O O . PRO A 1 107 ? 11.274 7.836 -18.923 1.00 95.00 107 PRO A O 1
ATOM 843 N N . ASN A 1 108 ? 10.566 8.231 -21.019 1.00 94.62 108 ASN A N 1
ATOM 844 C CA . ASN A 1 108 ? 10.997 9.636 -21.088 1.00 94.62 108 ASN A CA 1
ATOM 845 C C . ASN A 1 108 ? 9.830 10.641 -20.993 1.00 94.62 108 ASN A C 1
ATOM 847 O O . ASN A 1 108 ? 10.056 11.840 -20.868 1.00 94.62 108 ASN A O 1
ATOM 851 N N . ASP A 1 109 ? 8.593 10.153 -21.008 1.00 93.44 109 ASP A N 1
ATOM 852 C CA . ASP A 1 109 ? 7.342 10.916 -21.018 1.00 93.44 109 ASP A CA 1
ATOM 853 C C . ASP A 1 109 ? 6.548 10.798 -19.700 1.00 93.44 109 ASP A C 1
ATOM 855 O O . ASP A 1 109 ? 5.520 11.450 -19.512 1.00 93.44 109 ASP A O 1
ATOM 859 N N . ILE A 1 110 ? 7.031 9.993 -18.747 1.00 88.69 110 ILE A N 1
ATOM 860 C CA . ILE A 1 110 ? 6.346 9.719 -17.480 1.00 88.69 110 ILE A CA 1
ATOM 861 C C . ILE A 1 110 ? 6.993 10.497 -16.331 1.00 88.69 110 ILE A C 1
ATOM 863 O O . ILE A 1 110 ? 8.110 10.201 -15.914 1.00 88.69 110 ILE A O 1
ATOM 867 N N . LYS A 1 111 ? 6.235 11.421 -15.729 1.00 85.62 111 LYS A N 1
ATOM 868 C CA . LYS A 1 111 ? 6.625 12.140 -14.502 1.00 85.62 111 LYS A CA 1
ATOM 869 C C . LYS A 1 111 ? 6.005 11.498 -13.259 1.00 85.62 111 LYS A C 1
ATOM 871 O O . LYS A 1 111 ? 4.846 11.064 -13.279 1.00 85.62 111 LYS A O 1
ATOM 876 N N . ARG A 1 112 ? 6.773 11.403 -12.172 1.00 85.62 112 ARG A N 1
ATOM 877 C CA . ARG A 1 112 ? 6.343 10.849 -10.876 1.00 85.62 112 ARG A CA 1
ATOM 878 C C . ARG A 1 112 ? 6.996 11.627 -9.740 1.00 85.62 112 ARG A C 1
ATOM 880 O O . ARG A 1 112 ? 8.157 11.993 -9.858 1.00 85.62 112 ARG A O 1
ATOM 887 N N . TYR A 1 113 ? 6.266 11.800 -8.642 1.00 83.44 113 TYR A N 1
ATOM 888 C CA . TYR A 1 113 ? 6.832 12.289 -7.388 1.00 83.44 113 TYR A CA 1
ATOM 889 C C . TYR A 1 113 ? 7.538 11.151 -6.657 1.00 83.44 113 TYR A C 1
ATOM 891 O O . TYR A 1 113 ? 6.990 10.044 -6.553 1.00 83.44 113 TYR A O 1
ATOM 899 N N . PHE A 1 114 ? 8.730 11.441 -6.148 1.00 86.69 114 PHE A N 1
ATOM 900 C CA . PHE A 1 114 ? 9.529 10.507 -5.374 1.00 86.69 114 PHE A CA 1
ATOM 901 C C . PHE A 1 114 ? 9.754 11.029 -3.962 1.00 86.69 114 PHE A C 1
ATOM 903 O O . PHE A 1 114 ? 9.944 12.221 -3.757 1.00 86.69 114 PHE A O 1
ATOM 910 N N . VAL A 1 115 ? 9.743 10.105 -3.011 1.00 88.56 115 VAL A N 1
ATOM 911 C CA . VAL A 1 115 ? 10.214 10.320 -1.643 1.00 88.56 115 VAL A CA 1
ATOM 912 C C . VAL A 1 115 ? 11.317 9.316 -1.348 1.00 88.56 115 VAL A C 1
ATOM 914 O O . VAL A 1 115 ? 11.344 8.210 -1.904 1.00 88.56 115 VAL A O 1
ATOM 917 N N . THR A 1 116 ? 12.236 9.682 -0.474 1.00 91.19 116 THR A N 1
ATOM 918 C CA . THR A 1 116 ? 13.268 8.785 0.033 1.00 91.19 116 THR A CA 1
ATOM 919 C C . THR A 1 116 ? 12.655 7.702 0.932 1.00 91.19 116 THR A C 1
ATOM 921 O O . THR A 1 116 ? 11.560 7.870 1.484 1.00 91.19 116 THR A O 1
ATOM 924 N N . PRO A 1 117 ? 13.352 6.567 1.125 1.00 91.50 117 PRO A N 1
ATOM 925 C CA . PRO A 1 117 ? 12.952 5.576 2.120 1.00 91.50 117 PRO A CA 1
ATOM 926 C C . PRO A 1 117 ? 12.786 6.175 3.523 1.00 91.50 117 PRO A C 1
ATOM 928 O O . PRO A 1 117 ? 11.819 5.838 4.206 1.00 91.50 117 PRO A O 1
ATOM 931 N N . GLN A 1 118 ? 13.669 7.098 3.918 1.00 92.62 118 GLN A N 1
ATOM 932 C CA . GLN A 1 118 ? 13.609 7.762 5.218 1.00 92.62 118 GLN A CA 1
ATOM 933 C C . GLN A 1 118 ? 12.335 8.603 5.365 1.00 92.62 118 GLN A C 1
ATOM 935 O O . GLN A 1 118 ? 11.564 8.348 6.285 1.00 92.62 118 GLN A O 1
ATOM 940 N N . GLU A 1 119 ? 12.047 9.503 4.421 1.00 91.19 119 GLU A N 1
ATOM 941 C CA . GLU A 1 119 ? 10.827 10.330 4.447 1.00 91.19 119 GLU A CA 1
ATOM 942 C C . GLU A 1 119 ? 9.557 9.467 4.471 1.00 91.19 119 GLU A C 1
ATOM 944 O O . GLU A 1 119 ? 8.584 9.779 5.160 1.00 91.19 119 GLU A O 1
ATOM 949 N N . SER A 1 120 ? 9.555 8.340 3.746 1.00 91.38 120 SER A N 1
ATOM 950 C CA . SER A 1 120 ? 8.423 7.408 3.772 1.00 91.38 120 SER A CA 1
ATOM 951 C C . SER A 1 120 ? 8.236 6.751 5.145 1.00 91.38 120 SER A C 1
ATOM 953 O O . SER A 1 120 ? 7.102 6.591 5.600 1.00 91.38 120 SER A O 1
ATOM 955 N N . GLY A 1 121 ? 9.335 6.408 5.825 1.00 93.44 121 GLY A N 1
ATOM 956 C CA . GLY A 1 121 ? 9.321 5.847 7.174 1.00 93.44 121 GLY A CA 1
ATOM 957 C C . GLY A 1 121 ? 8.878 6.868 8.217 1.00 93.44 121 GLY A C 1
ATOM 958 O O . GLY A 1 121 ? 8.023 6.560 9.046 1.00 93.44 121 GLY A O 1
ATOM 959 N N . GLU A 1 122 ? 9.388 8.096 8.127 1.00 94.12 122 GLU A N 1
ATOM 960 C CA . GLU A 1 122 ? 9.002 9.218 8.984 1.00 94.12 122 GLU A CA 1
ATOM 961 C C . GLU A 1 122 ? 7.508 9.515 8.852 1.00 94.12 122 GLU A C 1
ATOM 963 O O . GLU A 1 122 ? 6.807 9.590 9.856 1.00 94.12 122 GLU A O 1
ATOM 968 N N . LEU A 1 123 ? 6.972 9.570 7.630 1.00 92.88 123 LEU A N 1
ATOM 969 C CA . LEU A 1 123 ? 5.541 9.774 7.409 1.00 92.88 123 LEU A CA 1
ATOM 970 C C . LEU A 1 123 ? 4.686 8.647 8.013 1.00 92.88 123 LEU A C 1
ATOM 972 O O . LEU A 1 123 ? 3.635 8.914 8.602 1.00 92.88 123 LEU A O 1
ATOM 976 N N . CYS A 1 124 ? 5.131 7.391 7.889 1.00 94.75 124 CYS A N 1
ATOM 977 C CA . CYS A 1 124 ? 4.458 6.252 8.516 1.00 94.75 124 CYS A CA 1
ATOM 978 C C . CYS A 1 124 ? 4.464 6.374 10.043 1.00 94.75 124 CYS A C 1
ATOM 980 O O . CYS A 1 124 ? 3.432 6.165 10.679 1.00 94.75 124 CYS A O 1
ATOM 982 N N . LEU A 1 125 ? 5.605 6.742 10.629 1.00 95.81 125 LEU A N 1
ATOM 983 C CA . LEU A 1 125 ? 5.748 6.910 12.071 1.00 95.81 125 LEU A CA 1
ATOM 984 C C . LEU A 1 125 ? 4.893 8.071 12.587 1.00 95.81 125 LEU A C 1
ATOM 986 O O . LEU A 1 125 ? 4.178 7.907 13.573 1.00 95.81 125 LEU A O 1
ATOM 990 N N . MET A 1 126 ? 4.901 9.205 11.886 1.00 95.31 126 MET A N 1
ATOM 991 C CA . MET A 1 126 ? 4.088 10.371 12.221 1.00 95.31 126 MET A CA 1
ATOM 992 C C . MET A 1 126 ? 2.598 10.029 12.205 1.00 95.31 126 MET A C 1
ATOM 994 O O . MET A 1 126 ? 1.893 10.304 13.173 1.00 95.31 126 MET A O 1
ATOM 998 N N . SER A 1 127 ? 2.126 9.348 11.155 1.00 95.31 127 SER A N 1
ATOM 999 C CA . SER A 1 127 ? 0.742 8.873 11.088 1.00 95.31 127 SER A CA 1
ATOM 1000 C C . SER A 1 127 ? 0.429 7.885 12.206 1.00 95.31 127 SER A C 1
ATOM 1002 O O . SER A 1 127 ? -0.649 7.951 12.791 1.00 95.31 127 SER A O 1
ATOM 1004 N N . CYS A 1 128 ? 1.352 6.980 12.536 1.00 95.75 128 CYS A N 1
ATOM 1005 C CA . CYS A 1 128 ? 1.167 5.970 13.574 1.00 95.75 128 CYS A CA 1
ATOM 1006 C C . CYS A 1 128 ? 1.123 6.569 14.988 1.00 95.75 128 CYS A C 1
ATOM 1008 O O . CYS A 1 128 ? 0.291 6.155 15.787 1.00 95.75 128 CYS A O 1
ATOM 1010 N N . ILE A 1 129 ? 1.934 7.577 15.302 1.00 96.62 129 ILE A N 1
ATOM 1011 C CA . ILE A 1 129 ? 1.973 8.178 16.645 1.00 96.62 129 ILE A CA 1
ATOM 1012 C C . ILE A 1 129 ? 0.931 9.288 16.788 1.00 96.62 129 ILE A C 1
ATOM 1014 O O . ILE A 1 129 ? 0.152 9.272 17.735 1.00 96.62 129 ILE A O 1
ATOM 1018 N N . PHE A 1 130 ? 0.887 10.219 15.836 1.00 96.81 130 PHE A N 1
ATOM 1019 C CA . PHE A 1 130 ? 0.118 11.461 15.959 1.00 96.81 130 PHE A CA 1
ATOM 1020 C C . PHE A 1 130 ? -1.215 11.447 15.217 1.00 96.81 130 PHE A C 1
ATOM 1022 O O . PHE A 1 130 ? -2.048 12.301 15.480 1.00 96.81 130 PHE A O 1
ATOM 1029 N N . GLY A 1 131 ? -1.426 10.505 14.293 1.00 96.12 131 GLY A N 1
ATOM 1030 C CA . GLY A 1 131 ? -2.681 10.451 13.544 1.00 96.12 131 GLY A CA 1
ATOM 1031 C C . GLY A 1 131 ? -3.880 10.134 14.434 1.00 96.12 131 GLY A C 1
ATOM 1032 O O . GLY A 1 131 ? -3.835 9.211 15.253 1.00 96.12 131 GLY A O 1
ATOM 1033 N N . GLU A 1 132 ? -4.967 10.855 14.237 1.00 96.56 132 GLU A N 1
ATOM 1034 C CA . GLU A 1 132 ? -6.245 10.555 14.856 1.00 96.56 132 GLU A CA 1
ATOM 1035 C C . GLU A 1 132 ? -6.986 9.464 14.073 1.00 96.56 132 GLU A C 1
ATOM 1037 O O . GLU A 1 132 ? -6.514 8.923 13.063 1.00 96.56 132 GLU A O 1
ATOM 1042 N N . ASN A 1 133 ? -8.150 9.068 14.584 1.00 96.75 133 ASN A N 1
ATOM 1043 C CA . ASN A 1 133 ? -8.959 8.068 13.913 1.00 96.75 133 ASN A CA 1
ATOM 1044 C C . ASN A 1 133 ? -9.437 8.596 12.552 1.00 96.75 133 ASN A C 1
ATOM 1046 O O . ASN A 1 133 ? -10.046 9.658 12.477 1.00 96.75 133 ASN A O 1
ATOM 1050 N N . ARG A 1 134 ? -9.224 7.800 11.501 1.00 94.56 134 ARG A N 1
ATOM 1051 C CA . ARG A 1 134 ? -9.519 8.089 10.087 1.00 94.56 134 ARG A CA 1
ATOM 1052 C C . ARG A 1 134 ? -8.602 9.123 9.428 1.00 94.56 134 ARG A C 1
ATOM 1054 O O . ARG A 1 134 ? -8.851 9.483 8.277 1.00 94.56 134 ARG A O 1
ATOM 1061 N N . ASP A 1 135 ? -7.507 9.517 10.076 1.00 94.50 135 ASP A N 1
ATOM 1062 C CA . ASP A 1 135 ? -6.534 10.415 9.458 1.00 94.50 135 ASP A CA 1
ATOM 1063 C C . ASP A 1 135 ? -5.771 9.763 8.302 1.00 94.50 135 ASP A C 1
ATOM 1065 O O . ASP A 1 135 ? -5.379 8.587 8.333 1.00 94.50 135 ASP A O 1
ATOM 1069 N N . ILE A 1 136 ? -5.499 10.581 7.283 1.00 91.31 136 ILE A N 1
ATOM 1070 C CA . ILE A 1 136 ? -4.694 10.217 6.119 1.00 91.31 136 ILE A CA 1
ATOM 1071 C C . ILE A 1 136 ? -3.535 11.201 6.002 1.00 91.31 136 ILE A C 1
ATOM 1073 O O . ILE A 1 136 ? -3.705 12.348 5.595 1.00 91.31 136 ILE A O 1
ATOM 1077 N N . PHE A 1 137 ? -2.336 10.729 6.320 1.00 92.38 137 PHE A N 1
ATOM 1078 C CA . PHE A 1 137 ? -1.111 11.514 6.219 1.00 92.38 137 PHE A CA 1
ATOM 1079 C C . PHE A 1 137 ? -0.547 11.412 4.806 1.00 92.38 137 PHE A C 1
ATOM 1081 O O . PHE A 1 137 ? -0.378 10.315 4.275 1.00 92.38 137 PHE A O 1
ATOM 1088 N N . PHE A 1 138 ? -0.215 12.544 4.199 1.00 88.31 138 PHE A N 1
ATOM 1089 C CA . PHE A 1 138 ? 0.430 12.598 2.891 1.00 88.31 138 PHE A CA 1
ATOM 1090 C C . PHE A 1 138 ? 1.476 13.716 2.872 1.00 88.31 138 PHE A C 1
ATOM 1092 O O . PHE A 1 138 ? 1.311 14.716 3.576 1.00 88.31 138 PHE A O 1
ATOM 1099 N N . PRO A 1 139 ? 2.563 13.570 2.096 1.00 83.00 139 PRO A N 1
ATOM 1100 C CA . PRO A 1 139 ? 3.552 14.628 1.983 1.00 83.00 139 PRO A CA 1
ATOM 1101 C C . PRO A 1 139 ? 2.924 15.821 1.255 1.00 83.00 139 PRO A C 1
ATOM 1103 O O . PRO A 1 139 ? 2.326 15.662 0.187 1.00 83.00 139 PRO A O 1
ATOM 1106 N N . LYS A 1 140 ? 3.047 17.024 1.825 1.00 79.75 140 LYS A N 1
ATOM 1107 C CA . LYS A 1 140 ? 2.669 18.251 1.117 1.00 79.75 140 LYS A CA 1
ATOM 1108 C C . LYS A 1 140 ? 3.627 18.430 -0.058 1.00 79.75 140 LYS A C 1
ATOM 1110 O O . LYS A 1 140 ? 4.840 18.419 0.131 1.00 79.75 140 LYS A O 1
ATOM 1115 N N . LEU A 1 141 ? 3.079 18.585 -1.258 1.00 65.81 141 LEU A N 1
ATOM 1116 C CA . LEU A 1 141 ? 3.868 18.883 -2.448 1.00 65.81 141 LEU A CA 1
ATOM 1117 C C . LEU A 1 141 ? 4.415 20.310 -2.311 1.00 65.81 141 LEU A C 1
ATOM 1119 O O . LEU A 1 141 ? 3.646 21.267 -2.358 1.00 65.81 141 LEU A O 1
ATOM 1123 N N . SER A 1 142 ? 5.719 20.446 -2.078 1.00 63.00 142 SER A N 1
ATOM 1124 C CA . SER A 1 142 ? 6.432 21.725 -2.143 1.00 63.00 142 SER A CA 1
ATOM 1125 C C . SER A 1 142 ? 7.032 21.913 -3.539 1.00 63.00 142 SER A C 1
ATOM 1127 O O . SER A 1 142 ? 7.300 20.934 -4.234 1.00 63.00 142 SER A O 1
ATOM 1129 N N . GLU A 1 143 ? 7.281 23.155 -3.960 1.00 55.22 143 GLU A N 1
ATOM 1130 C CA . GLU A 1 143 ? 7.958 23.436 -5.241 1.00 55.22 143 GLU A CA 1
ATOM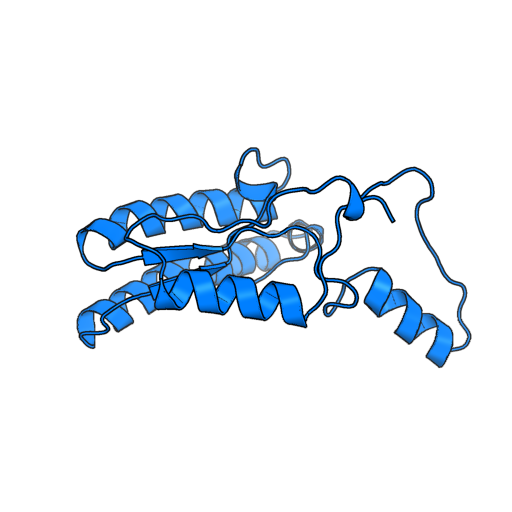 1131 C C . GLU A 1 143 ? 9.333 22.749 -5.349 1.00 55.22 143 GLU A C 1
ATOM 1133 O O . GLU A 1 143 ? 9.760 22.397 -6.444 1.00 55.22 143 GLU A O 1
ATOM 1138 N N . ALA A 1 144 ? 9.983 22.456 -4.216 1.00 57.28 144 ALA A N 1
ATOM 1139 C CA . ALA A 1 144 ? 11.258 21.741 -4.151 1.00 57.28 144 ALA A CA 1
ATOM 1140 C C . ALA A 1 144 ? 11.180 20.248 -4.544 1.00 57.28 144 ALA A C 1
ATOM 1142 O O . ALA A 1 144 ? 12.215 19.637 -4.793 1.00 57.28 144 ALA A O 1
ATOM 1143 N N . LEU A 1 145 ? 9.981 19.650 -4.623 1.00 53.94 145 LEU A N 1
ATOM 1144 C CA . LEU A 1 145 ? 9.775 18.263 -5.081 1.00 53.94 145 LEU A CA 1
ATOM 1145 C C . LEU A 1 145 ? 9.852 18.105 -6.612 1.00 53.94 145 LEU A C 1
ATOM 1147 O O . LEU A 1 145 ? 9.725 16.989 -7.119 1.00 53.94 145 LEU A O 1
ATOM 1151 N N . HIS A 1 146 ? 10.056 19.202 -7.349 1.00 49.69 146 HIS A N 1
ATOM 1152 C CA . HIS A 1 146 ? 10.408 19.201 -8.767 1.00 49.69 146 HIS A CA 1
ATOM 1153 C C . HIS A 1 146 ? 11.933 19.261 -8.950 1.00 49.69 146 HIS A C 1
ATOM 1155 O O . HIS A 1 146 ? 12.458 20.244 -9.466 1.00 49.69 146 HIS A O 1
ATOM 1161 N N . LEU A 1 147 ? 12.643 18.214 -8.530 1.00 37.84 147 LEU A N 1
ATOM 1162 C CA . LEU A 1 147 ? 14.034 17.970 -8.927 1.00 37.84 147 LEU A CA 1
ATOM 1163 C C . LEU A 1 147 ? 14.135 16.608 -9.614 1.00 37.84 147 LEU A C 1
ATOM 1165 O O . LEU A 1 147 ? 13.738 15.599 -8.988 1.00 37.84 147 LEU A O 1
#

Foldseek 3Di:
DPQDLCLQVDVVSLVVLLCVLAVVLLVVLVVCLVVVPQEDEDEAEPCCVPPPGSNNVSSVNNVVSLVVSLVRHAYFYEYEWAEALPPPDLNVVVVVCVVVVHDRDDDPPDDTQYDYPVVVVVQRVCRGPPNTRPYYGYDDDDPVSPD

Sequence (147 aa):
ALKHVRSEKDPYTLMRMIDVNVFNTDKTIQQSIDAGAKKYFCVSTDKAANPVNMMGASKRIMEMFLMRKSEQMAISTARFANVAFSDGSLLHGFNQRIQKRQPIVAPNDIKRYFVTPQESGELCLMSCIFGENRDIFFPKLSEALHL

Radius of gyration: 16.99 Å; chains: 1; bounding box: 42×40×44 Å

pLDDT: mean 90.4, std 10.43, range [37.84, 98.31]

Organism: Vibrio harveyi (NCBI:txid669)